Protein AF-A0A964VDV0-F1 (afdb_monomer_lite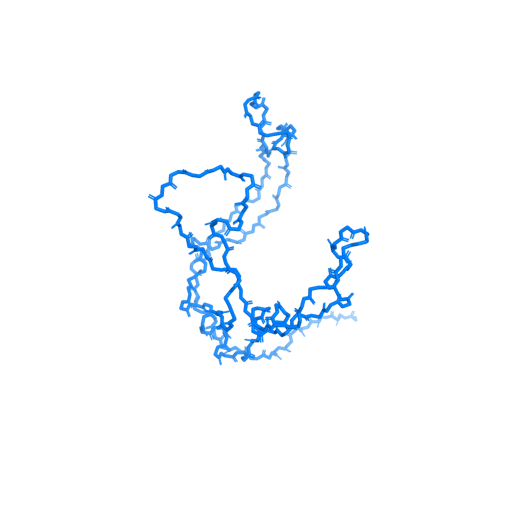)

Structure (mmCIF, N/CA/C/O backbone):
data_AF-A0A964VDV0-F1
#
_entry.id   AF-A0A964VDV0-F1
#
loop_
_atom_site.group_PDB
_atom_site.id
_atom_site.type_symbol
_atom_site.label_atom_id
_atom_site.label_alt_id
_atom_site.label_comp_id
_atom_site.label_asym_id
_atom_site.label_entity_id
_atom_site.label_seq_id
_atom_site.pdbx_PDB_ins_code
_atom_site.Cartn_x
_atom_site.Cartn_y
_atom_site.Cartn_z
_atom_site.occupancy
_atom_site.B_iso_or_equiv
_atom_site.auth_seq_id
_atom_site.auth_comp_id
_atom_site.auth_asym_id
_atom_site.auth_atom_id
_atom_site.pdbx_PDB_model_num
ATOM 1 N N . MET A 1 1 ? -7.053 -38.292 -23.150 1.00 35.62 1 MET A N 1
ATOM 2 C CA . MET A 1 1 ? -7.738 -37.842 -21.918 1.00 35.62 1 MET A CA 1
ATOM 3 C C . MET A 1 1 ? -7.145 -36.487 -21.611 1.00 35.62 1 MET A C 1
ATOM 5 O O . MET A 1 1 ? -6.188 -36.394 -20.859 1.00 35.62 1 MET A O 1
ATOM 9 N N . ASP A 1 2 ? -7.648 -35.475 -22.308 1.00 29.89 2 ASP A N 1
ATOM 10 C CA . ASP A 1 2 ? -7.203 -34.094 -22.180 1.00 29.89 2 ASP A CA 1
ATOM 11 C C . ASP A 1 2 ? -8.243 -33.361 -21.347 1.00 29.89 2 ASP A C 1
ATOM 13 O O . ASP A 1 2 ? -9.408 -33.278 -21.728 1.00 29.89 2 ASP A O 1
ATOM 17 N N . ILE A 1 3 ? -7.827 -32.893 -20.176 1.00 35.38 3 ILE A N 1
ATOM 18 C CA . ILE A 1 3 ? -8.619 -32.016 -19.316 1.00 35.38 3 ILE A CA 1
ATOM 19 C C . ILE A 1 3 ? -8.039 -30.616 -19.472 1.00 35.38 3 ILE A C 1
ATOM 21 O O . ILE A 1 3 ? -7.266 -30.136 -18.647 1.00 35.38 3 ILE A O 1
ATOM 25 N N . THR A 1 4 ? -8.400 -29.959 -20.570 1.00 36.62 4 THR A N 1
ATOM 26 C CA . THR A 1 4 ? -8.379 -28.501 -20.653 1.00 36.62 4 THR A CA 1
ATOM 27 C C . THR A 1 4 ? -9.437 -27.972 -19.684 1.00 36.62 4 THR A C 1
ATOM 29 O O . THR A 1 4 ? -10.629 -27.962 -19.981 1.00 36.62 4 THR A O 1
ATOM 32 N N . HIS A 1 5 ? -9.005 -27.560 -18.491 1.00 37.88 5 HIS A N 1
ATOM 33 C CA . HIS A 1 5 ? -9.823 -26.734 -17.606 1.00 37.88 5 HIS A CA 1
ATOM 34 C C . HIS A 1 5 ? -9.971 -25.351 -18.246 1.00 37.88 5 HIS A C 1
ATOM 36 O O . HIS A 1 5 ? -9.094 -24.497 -18.138 1.00 37.88 5 HIS A O 1
ATOM 42 N N . ALA A 1 6 ? -11.082 -25.156 -18.950 1.00 36.97 6 ALA A N 1
ATOM 43 C CA . ALA A 1 6 ? -11.588 -23.839 -19.283 1.00 36.97 6 ALA A CA 1
ATOM 44 C C . ALA A 1 6 ? -12.144 -23.200 -18.001 1.00 36.97 6 ALA A C 1
ATOM 46 O O . ALA A 1 6 ? -13.090 -23.717 -17.409 1.00 36.97 6 ALA A O 1
ATOM 47 N N . CYS A 1 7 ? -11.564 -22.084 -17.566 1.00 34.97 7 CYS A N 1
ATOM 48 C CA . CYS A 1 7 ? -12.213 -21.209 -16.597 1.00 34.97 7 CYS A CA 1
ATOM 49 C C . CYS A 1 7 ? -13.323 -20.449 -17.333 1.00 34.97 7 CYS A C 1
ATOM 51 O O . CYS A 1 7 ? -13.028 -19.600 -18.171 1.00 34.97 7 CYS A O 1
ATOM 53 N N . ALA A 1 8 ? -14.584 -20.773 -17.049 1.00 42.25 8 ALA A N 1
ATOM 54 C CA . ALA A 1 8 ? -15.725 -19.980 -17.486 1.00 42.25 8 ALA A CA 1
ATOM 55 C C . ALA A 1 8 ? -16.268 -19.146 -16.312 1.00 42.25 8 ALA A C 1
ATOM 57 O O . ALA A 1 8 ? -16.710 -19.699 -15.310 1.00 42.25 8 ALA A O 1
ATOM 58 N N . ASP A 1 9 ? -16.175 -17.830 -16.512 1.00 56.19 9 ASP A N 1
ATOM 59 C CA . ASP A 1 9 ? -17.179 -16.781 -16.285 1.00 56.19 9 ASP A CA 1
ATOM 60 C C . ASP A 1 9 ? -17.766 -16.533 -14.879 1.00 56.19 9 ASP A C 1
ATOM 62 O O . ASP A 1 9 ? -18.485 -17.364 -14.327 1.00 56.19 9 ASP A O 1
ATOM 66 N N . ASN A 1 10 ? -17.553 -15.314 -14.355 1.00 43.62 10 ASN A N 1
ATOM 67 C CA . ASN A 1 10 ? -18.647 -14.542 -13.756 1.00 43.62 10 ASN A CA 1
ATOM 68 C C . ASN A 1 10 ? -18.296 -13.051 -13.546 1.00 43.62 10 ASN A C 1
ATOM 70 O O . ASN A 1 10 ? -17.425 -12.709 -12.748 1.00 43.62 10 ASN A O 1
ATOM 74 N N . SER A 1 11 ? -19.092 -12.188 -14.187 1.00 43.47 11 SER A N 1
ATOM 75 C CA . SER A 1 11 ? -19.238 -10.735 -13.985 1.00 43.47 11 SER A CA 1
ATOM 76 C C . SER A 1 11 ? -18.125 -9.825 -14.530 1.00 43.47 11 SER A C 1
ATOM 78 O O . SER A 1 11 ? -17.292 -9.288 -13.803 1.00 43.47 11 SER A O 1
ATOM 80 N N . THR A 1 12 ? -18.162 -9.567 -15.839 1.00 49.00 12 THR A N 1
ATOM 81 C CA . THR A 1 12 ? -17.423 -8.474 -16.486 1.00 49.00 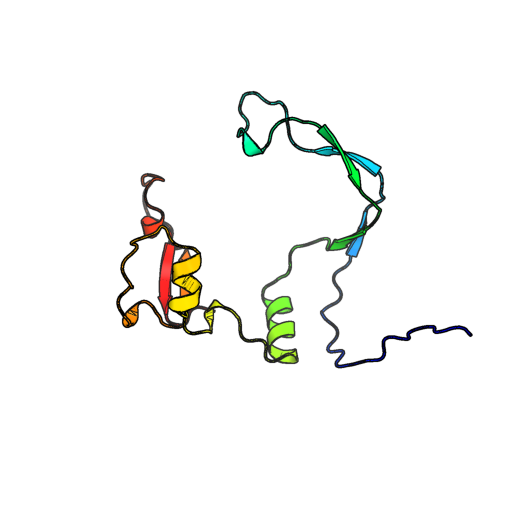12 THR A CA 1
ATOM 82 C C . THR A 1 12 ? -18.181 -7.150 -16.360 1.00 49.00 12 THR A C 1
ATOM 84 O O . THR A 1 12 ? -18.838 -6.709 -17.304 1.00 49.00 12 THR A O 1
ATOM 87 N N . ALA A 1 13 ? -18.048 -6.464 -15.228 1.00 45.31 13 ALA A N 1
ATOM 88 C CA . ALA A 1 13 ? -17.872 -5.021 -15.346 1.00 45.31 13 ALA A CA 1
ATOM 89 C C . ALA A 1 13 ? -16.427 -4.828 -15.832 1.00 45.31 13 ALA A C 1
ATOM 91 O O . ALA A 1 13 ? -15.509 -5.258 -15.129 1.00 45.31 13 ALA A O 1
ATOM 92 N N . PRO A 1 14 ? -16.183 -4.303 -17.046 1.00 47.25 14 PRO A N 1
ATOM 93 C CA . PRO A 1 14 ? -14.821 -4.068 -17.486 1.00 47.25 14 PRO A CA 1
ATOM 94 C C . PRO A 1 14 ? -14.222 -3.031 -16.540 1.00 47.25 14 PRO A C 1
ATOM 96 O O . PRO A 1 14 ? -14.677 -1.887 -16.503 1.00 47.25 14 PRO A O 1
ATOM 99 N N . LEU A 1 15 ? -13.221 -3.436 -15.753 1.00 53.41 15 LEU A N 1
ATOM 100 C CA . LEU A 1 15 ? -12.362 -2.464 -15.092 1.00 53.41 15 LEU A CA 1
ATOM 101 C C . LEU A 1 15 ? -11.840 -1.531 -16.194 1.00 53.41 15 LEU A C 1
ATOM 103 O O . LEU A 1 15 ? -11.471 -2.031 -17.264 1.00 53.41 15 LEU A O 1
ATOM 107 N N . PRO A 1 16 ? -11.872 -0.203 -15.993 1.00 55.53 16 PRO A N 1
ATOM 108 C CA . PRO A 1 16 ? -11.377 0.742 -16.983 1.00 55.53 16 PRO A CA 1
ATOM 109 C C . PRO A 1 16 ? -9.979 0.299 -17.398 1.00 55.53 16 PRO A C 1
ATOM 111 O O . PRO A 1 16 ? -9.089 0.212 -16.556 1.00 55.53 16 PRO A O 1
ATOM 114 N N . SER A 1 17 ? -9.827 -0.067 -18.674 1.00 59.38 17 SER A N 1
ATOM 115 C CA . SER A 1 17 ? -8.602 -0.660 -19.192 1.00 59.38 17 SER A CA 1
ATOM 116 C C . SER A 1 17 ? -7.467 0.338 -19.019 1.00 59.38 17 SER A C 1
ATOM 118 O O . SER A 1 17 ? -7.349 1.298 -19.784 1.00 59.38 17 SER A O 1
ATOM 120 N N . THR A 1 18 ? -6.648 0.134 -17.999 1.00 66.00 18 THR A N 1
ATOM 121 C CA . THR A 1 18 ? -5.365 0.801 -17.872 1.00 66.00 18 THR A CA 1
ATOM 122 C C . THR A 1 18 ? -4.469 0.292 -18.992 1.00 66.00 18 THR A C 1
ATOM 124 O O . THR A 1 18 ? -4.493 -0.884 -19.368 1.00 66.00 18 THR A O 1
ATOM 127 N N . ALA A 1 19 ? -3.699 1.195 -19.596 1.00 83.50 19 ALA A N 1
ATOM 128 C CA . ALA A 1 1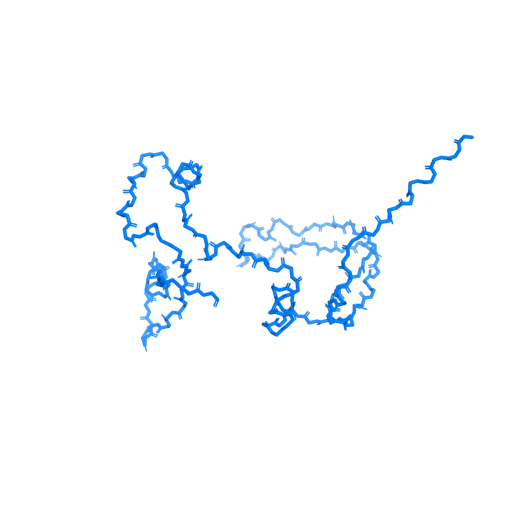9 ? -2.663 0.783 -20.524 1.00 83.50 19 ALA A CA 1
ATOM 129 C C . ALA A 1 19 ? -1.584 0.058 -19.711 1.00 83.50 19 ALA A C 1
ATOM 131 O O . ALA A 1 19 ? -0.760 0.700 -19.066 1.00 83.50 19 ALA A O 1
ATOM 132 N N . MET A 1 20 ? -1.620 -1.273 -19.703 1.00 94.12 20 MET A N 1
ATOM 133 C CA . MET A 1 20 ? -0.534 -2.077 -19.157 1.00 94.12 20 MET A CA 1
ATOM 134 C C . MET A 1 20 ? 0.616 -2.138 -20.159 1.00 94.12 20 MET A C 1
ATOM 136 O O . MET A 1 20 ? 0.411 -2.353 -21.357 1.00 94.12 20 MET A O 1
ATOM 140 N N . VAL A 1 21 ? 1.840 -2.011 -19.664 1.00 96.19 21 VAL A N 1
ATOM 141 C CA . VAL A 1 21 ? 3.065 -2.182 -20.443 1.00 96.19 21 VAL A CA 1
ATOM 142 C C . VAL A 1 21 ? 3.717 -3.518 -20.127 1.00 96.19 21 VAL A C 1
ATOM 144 O O . VAL A 1 21 ? 3.701 -3.991 -18.993 1.00 96.19 21 VAL A O 1
ATOM 147 N N . HIS A 1 22 ? 4.301 -4.134 -21.152 1.00 96.94 22 HIS A N 1
ATOM 148 C CA . HIS A 1 22 ? 5.073 -5.358 -21.003 1.00 96.94 22 HIS A CA 1
ATOM 149 C C . HIS A 1 22 ? 6.477 -5.039 -20.487 1.00 96.94 22 HIS A C 1
ATOM 151 O O . HIS A 1 22 ? 7.262 -4.375 -21.169 1.00 96.94 22 HIS A O 1
ATOM 157 N N . ILE A 1 23 ? 6.807 -5.564 -19.312 1.00 97.19 23 ILE A N 1
ATOM 158 C CA . ILE A 1 23 ? 8.141 -5.510 -18.727 1.00 97.19 23 ILE A CA 1
ATOM 159 C C . ILE A 1 23 ? 8.867 -6.811 -19.089 1.00 97.19 23 ILE A C 1
ATOM 161 O O . ILE A 1 23 ? 8.440 -7.892 -18.668 1.00 97.19 23 ILE A O 1
ATOM 165 N N . PRO A 1 24 ? 9.947 -6.754 -19.891 1.00 97.75 24 PRO A N 1
ATOM 166 C CA . PRO A 1 24 ? 10.679 -7.952 -20.261 1.00 97.75 24 PRO A CA 1
ATOM 167 C C . PRO A 1 24 ? 11.334 -8.585 -19.032 1.00 97.75 24 PRO A C 1
ATOM 169 O O . PRO A 1 24 ? 11.860 -7.897 -18.158 1.00 97.75 24 PRO A O 1
ATOM 172 N N . GLY A 1 25 ? 11.334 -9.916 -18.998 1.00 98.31 25 GLY A N 1
ATOM 173 C CA . GLY A 1 25 ? 12.068 -10.665 -17.988 1.00 98.31 25 GLY A CA 1
ATOM 174 C C . GLY A 1 25 ? 13.573 -10.469 -18.149 1.00 98.31 25 GLY A C 1
ATOM 175 O O . GLY A 1 25 ? 14.079 -10.269 -19.256 1.00 98.31 25 GLY A O 1
ATOM 176 N N . GLY A 1 26 ? 14.298 -10.556 -17.044 1.00 98.12 26 GLY A N 1
ATOM 177 C CA . GLY A 1 26 ? 15.729 -10.300 -17.036 1.00 98.12 26 GLY A CA 1
ATOM 178 C C . GLY A 1 26 ? 16.346 -10.463 -15.660 1.00 98.12 26 GLY A C 1
ATOM 179 O O . GLY A 1 26 ? 15.689 -10.868 -14.700 1.00 98.12 26 GLY A O 1
ATOM 180 N N . GLU A 1 27 ? 17.633 -10.149 -15.588 1.00 98.31 27 GLU A N 1
ATOM 181 C CA . GLU A 1 27 ? 18.380 -10.116 -14.340 1.00 98.31 27 GLU A CA 1
ATOM 182 C C . GLU A 1 27 ? 18.808 -8.687 -14.026 1.00 98.31 27 GLU A C 1
ATOM 184 O O . GLU A 1 27 ? 19.387 -7.999 -14.867 1.00 98.31 27 GLU A O 1
ATOM 189 N N . PHE A 1 28 ? 18.577 -8.248 -12.796 1.00 97.00 28 PHE A N 1
ATOM 190 C CA . PHE A 1 28 ? 18.960 -6.919 -12.330 1.00 97.00 28 PHE A CA 1
ATOM 191 C C . PHE A 1 28 ? 19.473 -6.985 -10.891 1.00 97.00 28 PHE A C 1
ATOM 193 O O . PHE A 1 28 ? 19.422 -8.036 -10.252 1.00 97.00 28 PHE A O 1
ATOM 200 N N . VAL A 1 29 ? 20.039 -5.884 -10.405 1.00 98.19 29 VAL A N 1
ATOM 201 C CA . VAL A 1 29 ? 20.483 -5.771 -9.013 1.00 98.19 29 VAL A CA 1
ATOM 202 C C . VAL A 1 29 ? 19.343 -5.168 -8.198 1.00 98.19 29 VAL A C 1
ATOM 204 O O . VAL A 1 29 ? 18.925 -4.050 -8.485 1.00 98.19 29 VAL A O 1
ATOM 207 N N . MET A 1 30 ? 18.831 -5.918 -7.223 1.00 97.62 30 MET A N 1
ATOM 208 C CA . MET A 1 30 ? 17.812 -5.467 -6.274 1.00 97.62 30 MET A CA 1
ATOM 209 C C . MET A 1 30 ? 18.477 -5.034 -4.967 1.00 97.62 30 MET A C 1
ATOM 211 O O . MET A 1 30 ? 19.431 -5.675 -4.522 1.00 97.62 30 MET A O 1
ATOM 215 N N . GLY A 1 31 ? 17.946 -3.977 -4.352 1.00 97.25 31 GLY A N 1
ATOM 216 C CA . GLY A 1 31 ? 18.530 -3.361 -3.162 1.00 97.25 31 GLY A CA 1
ATOM 217 C C . GLY A 1 31 ? 19.712 -2.450 -3.497 1.00 97.25 31 GLY A C 1
ATOM 218 O O . GLY A 1 31 ? 19.937 -2.092 -4.655 1.00 97.25 31 GLY A O 1
ATOM 219 N N . THR A 1 32 ? 20.465 -2.067 -2.474 1.00 97.38 32 THR A N 1
ATOM 220 C CA . THR A 1 32 ? 21.634 -1.186 -2.579 1.00 97.38 32 THR A CA 1
ATOM 221 C C . THR A 1 32 ? 22.729 -1.627 -1.605 1.00 97.38 32 THR A C 1
ATOM 223 O O . THR A 1 32 ? 22.457 -2.348 -0.653 1.00 97.38 32 THR A O 1
ATOM 226 N N . ASP A 1 33 ? 23.974 -1.221 -1.854 1.00 97.44 33 ASP A N 1
ATOM 227 C CA . ASP A 1 33 ? 25.096 -1.361 -0.909 1.00 97.44 33 ASP A CA 1
ATOM 228 C C . ASP A 1 33 ? 25.530 0.009 -0.356 1.00 97.44 33 ASP A C 1
ATOM 230 O O . ASP A 1 33 ? 26.584 0.127 0.273 1.00 97.44 33 ASP A O 1
ATOM 234 N N . ASP A 1 34 ? 24.738 1.061 -0.599 1.00 96.56 34 ASP A N 1
ATOM 235 C CA . ASP A 1 34 ? 25.031 2.401 -0.098 1.00 96.56 34 ASP A CA 1
ATOM 236 C C . ASP A 1 34 ? 25.134 2.381 1.442 1.00 96.56 34 ASP A C 1
ATOM 238 O O . ASP A 1 34 ? 24.216 1.925 2.134 1.00 96.56 34 ASP A O 1
ATOM 242 N N . PRO A 1 35 ? 26.237 2.873 2.030 1.00 94.44 35 PRO A N 1
ATOM 243 C CA . PRO A 1 35 ? 26.367 2.955 3.478 1.00 94.44 35 PRO A CA 1
ATOM 244 C C . PRO A 1 35 ? 25.263 3.782 4.158 1.00 94.44 35 PRO A C 1
ATOM 246 O O . PRO A 1 35 ? 24.974 3.522 5.327 1.00 94.44 35 PRO A O 1
ATOM 249 N N . GLN A 1 36 ? 24.659 4.750 3.454 1.00 96.06 36 GLN A N 1
ATOM 250 C CA . GLN A 1 36 ? 23.591 5.621 3.955 1.00 96.06 36 GLN A CA 1
ATOM 251 C C . GLN A 1 36 ? 22.184 5.015 3.854 1.00 96.06 36 GLN A C 1
ATOM 253 O O . GLN A 1 36 ? 21.253 5.590 4.419 1.00 96.06 36 GLN A O 1
ATOM 258 N N . SER A 1 37 ? 21.998 3.884 3.166 1.00 95.62 37 SER A N 1
ATOM 259 C CA . SER A 1 37 ? 20.685 3.238 3.087 1.00 95.62 37 SER A CA 1
ATOM 260 C C . SER A 1 37 ? 20.297 2.559 4.401 1.00 95.62 37 SER A C 1
ATOM 262 O O . SER A 1 37 ? 21.147 2.195 5.224 1.00 95.62 37 SER A O 1
ATOM 264 N N . TYR A 1 38 ? 19.000 2.296 4.565 1.00 94.69 38 TYR A N 1
ATOM 265 C CA . TYR A 1 38 ? 18.526 1.431 5.641 1.00 94.69 38 TYR A CA 1
ATOM 266 C C . TYR A 1 38 ? 19.091 0.015 5.497 1.00 94.69 38 TYR A C 1
ATOM 268 O O . TYR A 1 38 ? 19.336 -0.471 4.393 1.00 94.69 38 TYR A O 1
ATOM 276 N N . GLU A 1 39 ? 19.280 -0.677 6.623 1.00 96.00 39 GLU A N 1
ATOM 277 C CA . GLU A 1 39 ? 19.808 -2.046 6.628 1.00 96.00 39 GLU A CA 1
ATOM 278 C C . GLU A 1 39 ? 18.914 -3.013 5.842 1.00 96.00 39 GLU A C 1
ATOM 280 O O . GLU A 1 39 ? 19.424 -3.872 5.133 1.00 96.00 39 GLU A O 1
ATOM 285 N N . THR A 1 40 ? 17.595 -2.807 5.889 1.00 95.88 40 THR A N 1
ATOM 286 C CA . THR A 1 40 ? 16.589 -3.605 5.171 1.00 95.88 40 THR A CA 1
ATOM 287 C C . THR A 1 40 ? 16.613 -3.427 3.654 1.00 95.88 40 THR A C 1
ATOM 289 O O . THR A 1 40 ? 15.994 -4.215 2.947 1.00 95.88 40 THR A O 1
ATOM 292 N N . GLU A 1 41 ? 17.297 -2.402 3.144 1.00 97.31 41 GLU A N 1
ATOM 293 C CA . GLU A 1 41 ? 17.471 -2.177 1.703 1.00 97.31 41 GLU A CA 1
ATOM 294 C C . GLU A 1 41 ? 18.752 -2.827 1.156 1.00 97.31 41 GLU A C 1
ATOM 296 O O . GLU A 1 41 ? 18.992 -2.807 -0.054 1.00 97.31 41 GLU A O 1
ATOM 301 N N . ARG A 1 42 ? 19.570 -3.419 2.037 1.00 96.75 42 ARG A N 1
ATOM 302 C CA . ARG A 1 42 ? 20.853 -4.060 1.726 1.00 96.75 42 ARG A CA 1
ATOM 303 C C . ARG A 1 42 ? 20.783 -5.581 1.917 1.00 96.75 42 ARG A C 1
ATOM 305 O O . ARG A 1 42 ? 19.945 -6.066 2.677 1.00 96.75 42 ARG A O 1
ATOM 312 N N . PRO A 1 43 ? 21.707 -6.349 1.317 1.00 96.94 43 PRO A N 1
ATOM 313 C CA . PRO A 1 43 ? 22.703 -5.934 0.328 1.00 96.94 43 PRO A CA 1
ATOM 314 C C . PRO A 1 43 ? 22.128 -5.873 -1.088 1.00 96.94 43 PRO A C 1
ATOM 316 O O . PRO A 1 43 ? 21.105 -6.497 -1.398 1.00 96.94 43 PRO A O 1
ATOM 319 N N . ALA A 1 44 ? 22.851 -5.200 -1.975 1.00 98.06 44 ALA A N 1
ATOM 320 C CA . ALA A 1 44 ? 22.613 -5.285 -3.403 1.00 98.06 44 ALA A CA 1
ATOM 321 C C . ALA A 1 44 ? 22.899 -6.717 -3.887 1.00 98.06 44 ALA A C 1
ATOM 323 O O . ALA A 1 44 ? 23.991 -7.258 -3.704 1.00 98.06 44 ALA A O 1
ATOM 324 N N . HIS A 1 45 ? 21.926 -7.361 -4.529 1.00 97.69 45 HIS A N 1
ATOM 325 C CA . HIS A 1 45 ? 22.093 -8.732 -5.017 1.00 97.69 45 HIS A CA 1
ATOM 326 C C . HIS A 1 45 ? 21.371 -8.971 -6.343 1.00 97.69 45 HIS A C 1
ATOM 328 O O . HIS A 1 45 ? 20.430 -8.271 -6.715 1.00 97.69 45 HIS A O 1
ATOM 334 N N . ARG A 1 46 ? 21.852 -9.960 -7.106 1.00 98.25 46 ARG A N 1
ATOM 335 C CA . ARG A 1 46 ? 21.311 -10.293 -8.429 1.00 98.25 46 ARG A CA 1
ATOM 336 C C . ARG A 1 46 ? 19.992 -11.049 -8.279 1.00 98.25 46 ARG A C 1
ATOM 338 O O . ARG A 1 46 ? 19.961 -12.109 -7.659 1.00 98.25 46 ARG A O 1
ATOM 345 N N . VAL A 1 47 ? 18.935 -10.539 -8.903 1.00 98.25 47 VAL A N 1
ATOM 346 C CA . VAL A 1 47 ? 17.612 -11.172 -8.949 1.00 98.25 47 VAL A CA 1
ATOM 347 C C . VAL A 1 47 ? 17.211 -11.394 -10.400 1.00 98.25 47 VAL A C 1
ATOM 349 O O . VAL A 1 47 ? 17.385 -10.511 -11.242 1.00 98.25 47 VAL A O 1
ATOM 352 N N . LYS A 1 48 ? 16.657 -12.576 -10.686 1.00 98.44 48 LYS A N 1
ATOM 353 C CA . LYS A 1 48 ? 16.037 -12.913 -11.969 1.00 98.44 48 LYS A CA 1
ATOM 354 C C . LYS A 1 48 ? 14.522 -12.858 -11.833 1.00 98.44 48 LYS A C 1
ATOM 356 O O . LYS A 1 48 ? 13.966 -13.533 -10.971 1.00 98.44 48 LYS A O 1
ATOM 361 N N . VAL A 1 49 ? 13.862 -12.104 -12.705 1.00 98.06 49 VAL A N 1
ATOM 362 C CA . VAL A 1 49 ? 12.397 -11.979 -12.730 1.00 98.06 49 VAL A CA 1
ATOM 363 C C . VAL A 1 49 ? 11.888 -12.367 -14.115 1.00 98.06 49 VAL A C 1
ATOM 365 O O . VAL A 1 49 ? 12.522 -12.072 -15.131 1.00 98.06 49 VAL A O 1
ATOM 368 N N . ALA A 1 50 ? 10.767 -13.088 -14.159 1.00 98.50 50 ALA A N 1
ATOM 369 C CA . ALA A 1 50 ? 10.081 -13.412 -15.407 1.00 98.50 50 ALA A CA 1
ATOM 370 C C . ALA A 1 50 ? 9.482 -12.149 -16.047 1.00 98.50 50 ALA A C 1
ATOM 372 O O . ALA A 1 50 ? 9.362 -11.118 -15.397 1.00 98.50 50 ALA A O 1
ATOM 373 N N . ALA A 1 51 ? 9.101 -12.223 -17.322 1.00 98.12 51 ALA A N 1
ATOM 374 C CA . ALA A 1 51 ? 8.364 -11.130 -17.949 1.00 98.12 51 ALA A CA 1
ATOM 375 C C . ALA A 1 51 ? 6.968 -10.992 -17.321 1.00 98.12 51 ALA A C 1
ATOM 377 O O . ALA A 1 51 ? 6.354 -11.999 -16.960 1.00 98.12 51 ALA A O 1
ATOM 378 N N . PHE A 1 52 ? 6.465 -9.764 -17.210 1.00 97.12 52 PHE A N 1
ATOM 379 C CA . PHE A 1 52 ? 5.137 -9.480 -16.663 1.00 97.12 52 PHE A CA 1
ATOM 380 C C . PHE A 1 52 ? 4.561 -8.180 -17.240 1.00 97.12 52 PHE A C 1
ATOM 382 O O . PHE A 1 52 ? 5.252 -7.428 -17.923 1.00 97.12 52 PHE A O 1
ATOM 389 N N . MET A 1 53 ? 3.277 -7.931 -16.983 1.00 96.81 53 MET A N 1
ATOM 390 C CA . MET A 1 53 ? 2.587 -6.696 -17.363 1.00 96.81 53 MET A CA 1
ATOM 391 C C . MET A 1 53 ? 2.436 -5.795 -16.135 1.00 96.81 53 MET A C 1
ATOM 393 O O . MET A 1 53 ? 2.149 -6.298 -15.050 1.00 96.81 53 MET A O 1
ATOM 397 N N . MET A 1 54 ? 2.603 -4.485 -16.297 1.00 95.31 54 MET A N 1
ATOM 398 C CA . MET A 1 54 ? 2.425 -3.502 -15.224 1.00 95.31 54 MET A CA 1
ATOM 399 C C . MET A 1 54 ? 1.622 -2.307 -15.731 1.00 95.31 54 MET A C 1
ATOM 401 O O . MET A 1 54 ? 1.827 -1.872 -16.864 1.00 95.31 54 MET A O 1
ATOM 405 N N . ASP A 1 55 ? 0.726 -1.773 -14.906 1.00 93.56 55 ASP A N 1
ATOM 406 C CA . ASP A 1 55 ? 0.031 -0.523 -15.210 1.00 93.56 55 ASP A CA 1
ATOM 407 C C . ASP A 1 55 ? 1.013 0.649 -15.309 1.00 93.56 55 ASP A C 1
ATOM 409 O O . ASP A 1 55 ? 1.984 0.736 -14.559 1.00 93.56 55 ASP A O 1
ATOM 413 N N . VAL A 1 56 ? 0.759 1.568 -16.244 1.00 93.88 56 VAL A N 1
ATOM 414 C CA . VAL A 1 56 ? 1.591 2.772 -16.427 1.00 93.88 56 VAL A CA 1
ATOM 415 C C . VAL A 1 56 ? 1.412 3.786 -15.290 1.00 93.88 56 VAL A C 1
ATOM 417 O O . VAL A 1 56 ? 2.309 4.589 -15.047 1.00 93.88 56 VAL A O 1
ATOM 420 N N . THR A 1 57 ? 0.272 3.765 -14.601 1.00 92.56 57 THR A N 1
ATOM 421 C CA . THR A 1 57 ? -0.063 4.684 -13.502 1.00 92.56 57 THR A CA 1
ATOM 422 C C . THR A 1 57 ? -0.631 3.912 -12.322 1.00 92.56 57 THR A C 1
ATOM 424 O O . THR A 1 57 ? -1.144 2.806 -12.504 1.00 92.56 57 THR A O 1
ATOM 427 N N . GLU A 1 58 ? -0.614 4.500 -11.124 1.00 91.50 58 GLU A N 1
ATOM 428 C CA . GLU A 1 58 ? -1.377 3.939 -10.010 1.00 91.50 58 GLU A CA 1
ATOM 429 C C . GLU A 1 58 ? -2.890 3.931 -10.296 1.00 91.50 58 GLU A C 1
ATOM 431 O O . GLU A 1 58 ? -3.395 4.649 -11.168 1.00 91.50 58 GLU A O 1
ATOM 436 N N . LEU A 1 59 ? -3.622 3.117 -9.528 1.00 91.25 59 LEU A N 1
ATOM 437 C CA . LEU A 1 59 ? -5.081 3.120 -9.532 1.00 91.25 59 LEU A CA 1
ATOM 438 C C . LEU A 1 59 ? -5.611 4.435 -8.955 1.00 91.25 59 LEU A C 1
ATOM 440 O O . LEU A 1 59 ?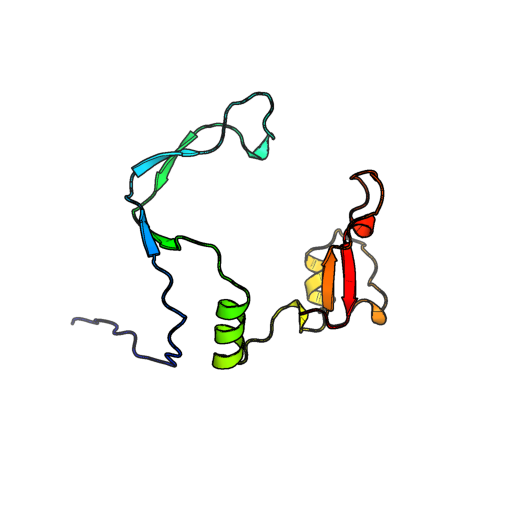 -5.255 4.842 -7.850 1.00 91.25 59 LEU A O 1
ATOM 444 N N . THR A 1 60 ? -6.513 5.071 -9.690 1.00 91.00 60 THR A N 1
ATOM 445 C CA . THR A 1 60 ? -7.199 6.287 -9.245 1.00 91.00 60 THR A CA 1
ATOM 446 C C . THR A 1 60 ? -8.421 5.961 -8.384 1.00 91.00 60 THR A C 1
ATOM 448 O O . THR A 1 60 ? -9.031 4.894 -8.506 1.00 91.00 60 THR A O 1
ATOM 451 N N . ASN A 1 61 ? -8.850 6.929 -7.568 1.00 92.00 61 ASN A N 1
ATOM 452 C CA . ASN A 1 61 ? -10.070 6.807 -6.762 1.00 92.00 61 ASN A CA 1
ATOM 453 C C . ASN A 1 61 ? -11.318 6.542 -7.619 1.00 92.00 61 ASN A C 1
ATOM 455 O O . ASN A 1 61 ? -12.207 5.812 -7.192 1.00 92.00 61 ASN A O 1
ATOM 459 N N . GLU A 1 62 ? -11.387 7.097 -8.833 1.00 92.38 62 GLU A N 1
ATOM 460 C CA . GLU A 1 62 ? -12.503 6.864 -9.756 1.00 92.38 62 GLU A 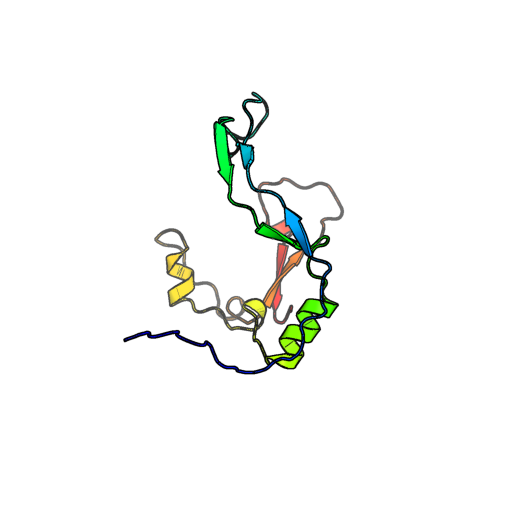CA 1
ATOM 461 C C . GLU A 1 62 ? -12.552 5.404 -10.228 1.00 92.38 62 GLU A C 1
ATOM 463 O O . GLU A 1 62 ? -13.615 4.782 -10.228 1.00 92.38 62 GLU A O 1
ATOM 468 N N . GLN A 1 63 ? -11.398 4.822 -10.561 1.00 91.31 63 GLN A N 1
ATOM 469 C CA . GLN A 1 63 ? -11.311 3.422 -10.984 1.00 91.31 63 GLN A CA 1
ATOM 470 C C . GLN A 1 63 ? -11.642 2.467 -9.834 1.00 91.31 63 GLN A C 1
ATOM 472 O O . GLN A 1 63 ? -12.380 1.499 -10.028 1.00 91.31 63 GLN A O 1
ATOM 477 N N . PHE A 1 64 ? -11.150 2.756 -8.625 1.00 91.56 64 PHE A N 1
ATOM 478 C CA . PHE A 1 64 ? -11.505 1.973 -7.444 1.00 91.56 64 PHE A CA 1
ATOM 479 C C . PHE A 1 64 ? -12.997 2.095 -7.111 1.00 91.56 64 PHE A C 1
ATOM 481 O O . PHE A 1 64 ? -13.650 1.090 -6.831 1.00 91.56 64 PHE A O 1
ATOM 488 N N . LYS A 1 65 ? -13.578 3.295 -7.232 1.00 91.44 65 LYS A N 1
ATOM 489 C CA . LYS A 1 65 ? -15.021 3.502 -7.066 1.00 91.44 65 LYS A CA 1
ATOM 490 C C . LYS A 1 65 ? -15.834 2.671 -8.059 1.00 91.44 65 LYS A C 1
ATOM 492 O O . LYS A 1 65 ? -16.799 2.033 -7.649 1.00 91.44 65 LYS A O 1
ATOM 497 N N . ALA A 1 66 ? -15.436 2.626 -9.329 1.00 92.62 66 ALA A N 1
ATOM 498 C CA . ALA A 1 66 ? -16.113 1.800 -10.328 1.00 92.62 66 ALA A CA 1
ATOM 499 C C . ALA A 1 66 ? -16.098 0.305 -9.951 1.00 92.62 66 ALA A C 1
ATOM 501 O O . ALA A 1 66 ? -17.107 -0.382 -10.108 1.00 92.62 66 ALA A O 1
ATOM 502 N N . PHE A 1 67 ? -14.986 -0.191 -9.400 1.00 93.00 67 PHE A N 1
ATOM 503 C CA . PHE A 1 67 ? -14.901 -1.552 -8.864 1.00 93.00 67 PHE A CA 1
ATOM 504 C C . PHE A 1 67 ? -15.862 -1.777 -7.686 1.00 93.00 67 PHE A C 1
ATOM 506 O O . PHE A 1 67 ? -16.587 -2.775 -7.672 1.00 93.00 67 PHE A O 1
ATOM 513 N N . VAL A 1 68 ? -15.895 -0.859 -6.716 1.00 94.44 68 VAL A N 1
ATOM 514 C CA . VAL A 1 68 ? -16.795 -0.943 -5.554 1.00 94.44 68 VAL A CA 1
ATOM 515 C C . VAL A 1 68 ? -18.256 -0.938 -6.000 1.00 94.44 68 VAL A C 1
ATOM 517 O O . VAL A 1 68 ? -19.020 -1.802 -5.576 1.00 94.44 68 VAL A O 1
ATOM 520 N N . ASP A 1 69 ? -18.633 -0.030 -6.901 1.00 93.62 69 ASP A N 1
ATOM 521 C CA . ASP A 1 69 ? -20.002 0.087 -7.410 1.00 93.62 69 ASP A CA 1
ATOM 522 C C . ASP A 1 69 ? -20.434 -1.186 -8.164 1.00 93.62 69 ASP A C 1
ATOM 524 O O . ASP A 1 69 ? -21.583 -1.613 -8.050 1.00 93.62 69 ASP A O 1
ATOM 528 N N . ALA A 1 70 ? -19.513 -1.823 -8.896 1.00 95.25 70 ALA A N 1
ATOM 529 C CA . ALA A 1 70 ? -19.786 -3.037 -9.665 1.00 95.25 70 ALA A CA 1
ATOM 530 C C . ALA A 1 70 ? -19.855 -4.319 -8.818 1.00 95.25 70 ALA A C 1
ATOM 532 O O . ALA A 1 70 ? -20.565 -5.258 -9.176 1.00 95.25 70 ALA A O 1
ATOM 533 N N . THR A 1 71 ? -19.087 -4.394 -7.730 1.00 95.81 71 THR A N 1
ATOM 534 C CA . THR A 1 71 ? -18.933 -5.624 -6.929 1.00 95.81 71 THR A CA 1
ATOM 535 C C . THR A 1 71 ? -19.601 -5.553 -5.561 1.00 95.81 71 THR A C 1
ATOM 537 O O . THR A 1 71 ? -19.678 -6.566 -4.867 1.00 95.81 71 THR A O 1
ATOM 540 N N . HIS A 1 72 ? -20.075 -4.369 -5.166 1.00 94.44 72 HIS A N 1
ATOM 541 C CA . HIS A 1 72 ? -20.526 -4.061 -3.809 1.00 94.44 72 HIS A CA 1
ATOM 542 C C . HIS A 1 72 ? -19.473 -4.412 -2.747 1.00 94.44 72 HIS A C 1
ATOM 544 O O . HIS A 1 72 ? -19.795 -4.872 -1.649 1.00 94.44 72 HIS A O 1
ATOM 550 N N . PHE A 1 73 ? -18.195 -4.235 -3.092 1.00 95.19 73 PHE A N 1
ATOM 551 C CA . PHE A 1 73 ? -17.087 -4.556 -2.207 1.00 95.19 73 PHE A CA 1
ATOM 552 C C . PHE A 1 73 ? -17.083 -3.649 -0.974 1.00 95.19 73 PHE A C 1
ATOM 554 O O . PHE A 1 73 ? -17.071 -2.430 -1.095 1.00 95.19 73 PHE A O 1
ATOM 561 N N . VAL A 1 74 ? -17.040 -4.262 0.211 1.00 94.81 74 VAL A N 1
ATOM 562 C CA . VAL A 1 74 ? -16.932 -3.555 1.495 1.00 94.81 74 VAL A CA 1
ATOM 563 C C . VAL A 1 74 ? -15.477 -3.572 1.946 1.00 94.81 74 VAL A C 1
ATOM 565 O O . VAL A 1 74 ? -14.933 -4.648 2.239 1.00 94.81 74 VAL A O 1
ATOM 568 N N . THR A 1 75 ? -14.858 -2.397 2.020 1.00 93.19 75 THR A N 1
ATOM 569 C CA . THR A 1 75 ? -13.457 -2.223 2.423 1.00 93.19 75 THR A CA 1
ATOM 570 C C . THR A 1 75 ? -13.242 -2.543 3.902 1.00 93.19 75 THR A C 1
ATOM 572 O O . THR A 1 75 ? -14.183 -2.704 4.677 1.00 93.19 75 THR A O 1
ATOM 575 N N . GLN A 1 76 ? -11.980 -2.637 4.326 1.00 91.81 76 GLN A N 1
ATOM 576 C CA . GLN A 1 76 ? -11.660 -2.822 5.743 1.00 91.81 76 GLN A CA 1
ATOM 577 C C . GLN A 1 76 ? -12.067 -1.611 6.594 1.00 91.81 76 GLN A C 1
ATOM 579 O O . GLN A 1 76 ? -12.493 -1.805 7.728 1.00 91.81 76 GLN A O 1
ATOM 584 N N . ALA A 1 77 ? -11.988 -0.394 6.044 1.00 93.25 77 ALA A N 1
ATOM 585 C CA . ALA A 1 77 ? -12.390 0.827 6.740 1.00 93.25 77 ALA A CA 1
ATOM 586 C C . ALA A 1 77 ? -13.900 0.860 7.033 1.00 93.25 77 ALA A C 1
ATOM 588 O O . ALA A 1 77 ? -14.341 1.407 8.036 1.00 93.25 77 ALA A O 1
ATOM 589 N N . GLU A 1 78 ? -14.703 0.201 6.203 1.00 94.62 78 GLU A N 1
ATOM 590 C CA . GLU A 1 78 ? -16.160 0.135 6.356 1.00 94.62 78 GLU A CA 1
ATOM 591 C C . GLU A 1 78 ? -16.621 -1.001 7.284 1.00 94.62 78 GLU A C 1
ATOM 593 O O . GLU A 1 78 ? -17.814 -1.142 7.561 1.00 94.62 78 GLU A O 1
ATOM 598 N N . ARG A 1 79 ? -15.693 -1.818 7.795 1.00 94.56 79 ARG A N 1
ATOM 599 C CA . ARG A 1 79 ? -15.984 -2.928 8.710 1.00 94.56 79 ARG A CA 1
ATOM 600 C C . ARG A 1 79 ? -15.678 -2.535 10.146 1.00 94.56 79 ARG A C 1
ATOM 602 O O . ARG A 1 79 ? -14.697 -1.861 10.436 1.00 94.56 79 ARG A O 1
ATOM 609 N N . VAL A 1 80 ? -16.498 -3.027 11.069 1.00 94.00 80 VAL A N 1
ATOM 610 C CA . VAL A 1 80 ? -16.210 -2.919 12.502 1.00 94.00 80 VAL A CA 1
ATOM 611 C C . VAL A 1 80 ? -15.002 -3.811 12.830 1.00 94.00 80 VAL A C 1
ATOM 613 O O . VAL A 1 80 ? -15.055 -5.006 12.522 1.00 94.00 80 VAL A O 1
ATOM 616 N N . PRO A 1 81 ? -13.928 -3.280 13.448 1.00 92.31 81 PRO A N 1
ATOM 617 C CA . PRO A 1 81 ? -12.769 -4.082 13.821 1.00 92.31 81 PRO A CA 1
ATOM 618 C C . PRO A 1 81 ? -13.128 -5.213 14.793 1.00 92.31 81 PRO A C 1
ATOM 620 O O . PRO A 1 81 ? -13.745 -4.983 15.835 1.00 92.31 81 PRO A O 1
ATOM 623 N N . ASP A 1 82 ? -12.687 -6.432 14.484 1.00 92.56 82 ASP A N 1
ATOM 624 C CA . ASP A 1 82 ? -12.808 -7.577 15.386 1.00 92.56 82 ASP A CA 1
ATOM 625 C C . ASP A 1 82 ? -11.613 -7.618 16.350 1.00 92.56 82 ASP A C 1
ATOM 627 O O . ASP A 1 82 ? -10.465 -7.813 15.943 1.00 92.56 82 ASP A O 1
ATOM 631 N N . TRP A 1 83 ? -11.885 -7.459 17.648 1.00 92.88 83 TRP A N 1
ATOM 632 C CA . TRP A 1 83 ? -10.862 -7.506 18.695 1.00 92.88 83 TRP A CA 1
ATOM 633 C C . TRP A 1 83 ? -10.096 -8.832 18.724 1.00 92.88 83 TRP A C 1
ATOM 635 O O . TRP A 1 83 ? -8.889 -8.837 18.972 1.00 92.88 83 TRP A O 1
ATOM 645 N N . GLU A 1 84 ? -10.770 -9.954 18.477 1.00 94.12 84 GLU A N 1
ATOM 646 C CA . GLU A 1 84 ? -10.146 -11.275 18.559 1.00 94.12 84 GLU A CA 1
ATOM 647 C C . GLU A 1 84 ? -9.138 -11.501 17.429 1.00 94.12 84 GLU A C 1
ATOM 649 O O . GLU A 1 84 ? -8.157 -12.220 17.625 1.00 94.12 84 GLU A O 1
ATOM 654 N N . GLN A 1 85 ? -9.342 -10.850 16.282 1.00 91.75 85 GLN A N 1
ATOM 655 C CA . GLN A 1 85 ? -8.383 -10.813 15.177 1.00 91.75 85 GLN A CA 1
ATOM 656 C C . GLN A 1 85 ? -7.292 -9.770 15.427 1.00 91.75 85 GLN A C 1
ATOM 658 O O . GLN A 1 85 ? -6.108 -10.075 15.297 1.00 91.75 85 GLN A O 1
ATOM 663 N N . LEU A 1 86 ? -7.671 -8.560 15.849 1.00 90.81 86 LEU A N 1
ATOM 664 C CA . LEU A 1 86 ? -6.735 -7.459 16.083 1.00 90.81 86 LEU A CA 1
ATOM 665 C C . LEU A 1 86 ? -5.672 -7.821 17.127 1.00 90.81 86 LEU A C 1
ATOM 667 O O . LEU A 1 86 ? -4.485 -7.590 16.907 1.00 90.81 86 LEU A O 1
ATOM 671 N N . LYS A 1 87 ? -6.066 -8.446 18.243 1.00 93.44 87 LYS A N 1
ATOM 672 C CA . LYS A 1 87 ? -5.137 -8.795 19.330 1.00 93.44 87 LYS A CA 1
ATOM 673 C C . LYS A 1 87 ? -4.052 -9.796 18.925 1.00 93.44 87 LYS A C 1
ATOM 675 O O . LYS A 1 87 ? -3.063 -9.914 19.635 1.00 93.44 87 LYS A O 1
ATOM 680 N N . GLN A 1 88 ? -4.222 -10.511 17.810 1.00 94.19 88 GLN A N 1
ATOM 681 C CA . GLN A 1 88 ? -3.211 -11.442 17.290 1.00 94.19 88 GLN A CA 1
ATOM 682 C C . GLN A 1 88 ? -2.015 -10.710 16.671 1.00 94.19 88 GLN A C 1
ATOM 684 O O . GLN A 1 88 ? -0.931 -11.278 16.590 1.00 94.19 88 GLN A O 1
ATOM 689 N N . GLN A 1 89 ? -2.207 -9.461 16.241 1.00 92.94 89 GLN A N 1
ATOM 690 C CA . GLN A 1 89 ? -1.173 -8.620 15.630 1.00 92.94 89 GLN A CA 1
ATOM 691 C C . GLN A 1 89 ? -0.498 -7.690 16.648 1.00 92.94 89 GLN A C 1
ATOM 693 O O . GLN A 1 89 ? 0.465 -7.002 16.319 1.00 92.94 89 GLN A O 1
ATOM 698 N N . LEU A 1 90 ? -1.013 -7.647 17.880 1.00 91.62 90 LEU A N 1
ATOM 699 C CA . LEU A 1 90 ? -0.530 -6.771 18.939 1.00 91.62 90 LEU A CA 1
ATOM 700 C C . LEU A 1 90 ? 0.429 -7.521 19.876 1.00 91.62 90 LEU A C 1
ATOM 702 O O . LEU A 1 90 ? 0.289 -8.734 20.061 1.00 91.62 90 LEU A O 1
ATOM 706 N N . PRO A 1 91 ? 1.389 -6.821 20.509 1.00 94.75 91 PRO A N 1
ATOM 707 C CA . PRO A 1 91 ? 2.202 -7.401 21.568 1.00 94.75 91 PRO A CA 1
ATOM 708 C C . PRO A 1 91 ? 1.352 -8.043 22.673 1.00 94.75 91 PRO A C 1
ATOM 710 O O . PRO A 1 91 ? 0.255 -7.587 23.009 1.00 94.75 91 PRO A O 1
ATOM 713 N N . ALA A 1 92 ? 1.879 -9.101 23.286 1.00 92.12 92 ALA A N 1
ATOM 714 C CA . ALA A 1 92 ? 1.194 -9.758 24.392 1.00 92.12 92 ALA A CA 1
ATOM 715 C C . ALA A 1 92 ? 0.949 -8.772 25.551 1.00 92.12 92 ALA A C 1
ATOM 717 O O . ALA A 1 92 ? 1.856 -8.061 25.981 1.00 92.12 92 ALA A O 1
ATOM 718 N N . GLY A 1 93 ? -0.281 -8.750 26.071 1.00 91.06 93 GLY A N 1
ATOM 719 C CA . GLY A 1 93 ? -0.678 -7.867 27.173 1.00 91.06 93 GLY A CA 1
ATOM 720 C C . GLY A 1 93 ? -1.226 -6.501 26.750 1.00 91.06 93 GLY A C 1
ATOM 721 O O . GLY A 1 93 ? -1.584 -5.717 27.628 1.00 91.06 93 GLY A O 1
ATOM 722 N N . THR A 1 94 ? -1.351 -6.205 25.449 1.00 91.69 94 THR A N 1
ATOM 723 C CA . THR A 1 94 ? -2.037 -4.983 25.005 1.00 91.69 94 THR A CA 1
ATOM 724 C C . THR A 1 94 ? -3.503 -4.992 25.469 1.00 91.69 94 THR A C 1
ATOM 726 O O . THR A 1 94 ? -4.242 -5.931 25.155 1.00 91.69 94 THR A O 1
ATOM 729 N N . PRO A 1 95 ? -3.952 -3.971 26.224 1.00 93.06 95 PRO A N 1
ATOM 730 C CA . PRO A 1 95 ? -5.323 -3.913 26.711 1.00 93.06 95 PRO A CA 1
ATOM 731 C C . PRO A 1 95 ? -6.310 -3.694 25.561 1.00 93.06 95 PRO A C 1
ATOM 733 O O . PRO A 1 95 ? -6.010 -3.004 24.585 1.00 93.06 95 PRO A O 1
ATOM 736 N N . LYS A 1 96 ? -7.518 -4.250 25.708 1.00 93.06 96 LYS A N 1
ATOM 737 C CA . LYS A 1 96 ? -8.604 -4.030 24.751 1.00 93.06 96 LYS A CA 1
ATOM 738 C C . LYS A 1 96 ? -8.980 -2.538 24.710 1.00 93.06 96 LYS A C 1
ATOM 740 O O . LYS A 1 96 ? -9.260 -1.976 25.772 1.00 93.06 96 LYS A O 1
ATOM 745 N N . PRO A 1 97 ? -9.025 -1.902 23.524 1.00 89.25 97 PRO A N 1
ATOM 746 C CA . PRO A 1 97 ? -9.494 -0.528 23.386 1.00 89.25 97 PRO A CA 1
ATOM 747 C C . PRO A 1 97 ? -10.953 -0.357 23.823 1.00 89.25 97 PRO A C 1
ATOM 749 O O . PRO A 1 97 ? -11.738 -1.306 23.818 1.00 89.25 97 PRO A O 1
ATOM 752 N N . ALA A 1 98 ? -11.326 0.881 24.151 1.00 89.69 98 ALA A N 1
ATOM 753 C CA . ALA A 1 98 ? -12.718 1.251 24.386 1.00 89.69 98 ALA A CA 1
ATOM 754 C C . ALA A 1 98 ? -13.577 0.999 23.129 1.00 89.69 98 ALA A C 1
ATOM 756 O O . ALA A 1 98 ? -13.078 1.088 22.004 1.00 89.69 98 ALA A O 1
ATOM 757 N N . GLN A 1 99 ? -14.862 0.685 23.313 1.00 85.81 99 GLN A N 1
ATOM 758 C CA . GLN A 1 99 ? -15.739 0.248 22.220 1.00 85.81 99 GLN A CA 1
ATOM 759 C C . GLN A 1 99 ? -15.936 1.338 21.157 1.00 85.81 99 GLN A C 1
ATOM 761 O O . GLN A 1 99 ? -16.067 1.032 19.976 1.00 85.81 99 GLN A O 1
ATOM 766 N N . GLU A 1 100 ? -15.875 2.606 21.552 1.00 87.75 100 GLU A N 1
ATOM 767 C CA . GLU A 1 100 ? -15.992 3.773 20.673 1.00 87.75 100 GLU A CA 1
ATOM 768 C C . GLU A 1 100 ? -14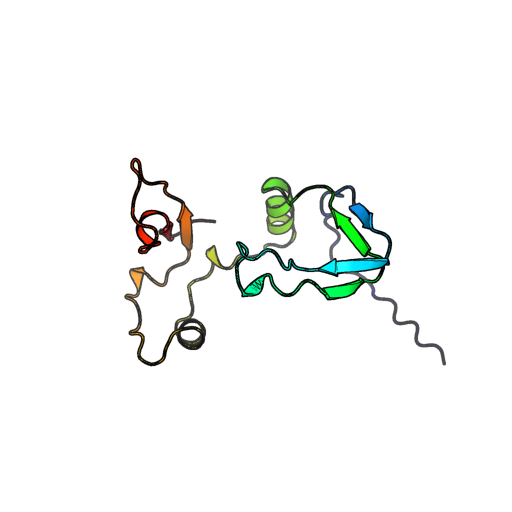.815 3.884 19.691 1.00 87.75 100 GLU A C 1
ATOM 770 O O . GLU A 1 100 ? -14.931 4.537 18.659 1.00 87.75 100 GLU A O 1
ATOM 775 N N . LYS A 1 101 ? -13.684 3.231 19.996 1.00 83.50 101 LYS A N 1
ATOM 776 C CA . LYS A 1 101 ? -12.510 3.136 19.114 1.00 83.50 101 LYS A CA 1
ATOM 777 C C . LYS A 1 101 ? -12.538 1.897 18.214 1.00 83.50 101 LYS A C 1
ATOM 779 O O . LYS A 1 101 ? -11.712 1.787 17.317 1.00 83.50 101 LYS A O 1
ATOM 784 N N . LEU A 1 102 ? -13.467 0.970 18.447 1.00 89.88 102 LEU A N 1
ATOM 785 C CA . LEU A 1 102 ? -13.679 -0.241 17.650 1.00 89.88 102 LEU A CA 1
ATOM 786 C C . LEU A 1 102 ? -14.943 -0.075 16.800 1.00 89.88 102 LEU A C 1
ATOM 788 O O . LEU A 1 102 ? -15.901 -0.835 16.916 1.00 89.88 102 LEU A O 1
ATOM 792 N N . VAL A 1 103 ? -14.948 0.961 15.968 1.00 93.94 103 VAL A N 1
ATOM 793 C CA . VAL A 1 103 ? -16.019 1.277 15.011 1.00 93.94 103 VAL A CA 1
ATOM 794 C C . VAL A 1 103 ? -15.439 1.305 13.604 1.00 93.94 103 VAL A C 1
ATOM 796 O O . VAL A 1 103 ? -14.231 1.450 13.464 1.00 93.94 103 VAL A O 1
ATOM 799 N N . ALA A 1 104 ? -16.273 1.177 12.572 1.00 95.75 104 ALA A N 1
ATOM 800 C CA . ALA A 1 104 ? -15.825 1.372 11.194 1.00 95.75 104 ALA A CA 1
ATOM 801 C C . ALA A 1 104 ? -15.218 2.778 11.023 1.00 95.75 104 ALA A C 1
ATOM 803 O O . ALA A 1 104 ? -15.769 3.767 11.516 1.00 95.75 104 ALA A O 1
ATOM 804 N N . GLY A 1 105 ? -14.075 2.862 10.357 1.00 94.44 105 GLY A N 1
ATOM 805 C CA . GLY A 1 105 ? -13.307 4.078 10.136 1.00 94.44 105 GLY A CA 1
ATOM 806 C C . GLY A 1 105 ? -11.905 3.779 9.618 1.00 94.44 105 GLY A C 1
ATOM 807 O O . GLY A 1 105 ? -11.529 2.627 9.399 1.00 94.44 105 GLY A O 1
ATOM 808 N N . SER A 1 106 ? -11.118 4.835 9.440 1.00 94.31 106 SER A N 1
ATOM 809 C CA . SER A 1 106 ? -9.725 4.740 9.003 1.00 94.31 106 SER A CA 1
ATOM 810 C C . SER A 1 106 ? -8.869 5.816 9.665 1.00 94.31 106 SER A C 1
ATOM 812 O O . SER A 1 106 ? -9.385 6.781 10.236 1.00 94.31 106 SER A O 1
ATOM 814 N N . LEU A 1 107 ? -7.548 5.655 9.579 1.00 93.88 107 LEU A N 1
ATOM 815 C CA . LEU A 1 107 ? -6.608 6.721 9.899 1.00 93.88 107 LEU A CA 1
ATOM 816 C C . LEU A 1 107 ? -6.624 7.760 8.775 1.00 93.88 107 LEU A C 1
ATOM 818 O O . LEU A 1 107 ? -6.311 7.454 7.627 1.00 93.88 107 LEU A O 1
ATOM 822 N N . VAL A 1 108 ? -6.956 8.997 9.122 1.00 94.62 108 VAL A N 1
ATOM 823 C CA . VAL A 1 108 ? -6.904 10.143 8.218 1.00 94.62 108 VAL A CA 1
ATOM 824 C C . VAL A 1 108 ? -5.659 10.955 8.529 1.00 94.62 108 VAL A C 1
ATOM 826 O O . VAL A 1 108 ? -5.387 11.277 9.691 1.00 94.62 108 VAL A O 1
ATOM 829 N N . PHE A 1 109 ? -4.908 11.272 7.475 1.00 94.44 109 PHE A N 1
ATOM 830 C CA . PHE A 1 109 ? -3.762 12.160 7.561 1.00 94.44 109 PHE A CA 1
ATOM 831 C C . PHE A 1 109 ? -4.233 13.594 7.807 1.00 94.44 109 PHE A C 1
ATOM 833 O O . PHE A 1 109 ? -4.913 14.194 6.972 1.00 94.44 109 PHE A O 1
ATOM 840 N N . THR A 1 110 ? -3.821 14.151 8.934 1.00 92.88 110 THR A N 1
ATOM 841 C CA . THR A 1 110 ? -4.030 15.541 9.316 1.00 92.88 110 THR A CA 1
ATOM 842 C C . THR A 1 110 ? -2.651 16.155 9.536 1.00 92.88 110 THR A C 1
ATOM 844 O O . THR A 1 110 ? -2.049 15.921 10.583 1.00 92.88 110 THR A O 1
ATOM 847 N N . PRO A 1 111 ? -2.103 16.904 8.563 1.00 90.69 111 PRO A N 1
ATOM 848 C CA . PRO A 1 111 ? -0.764 17.456 8.702 1.00 90.69 111 PRO A CA 1
ATOM 849 C C . PRO A 1 111 ? -0.712 18.458 9.868 1.00 90.69 111 PRO A C 1
ATOM 851 O O . PRO A 1 111 ? -1.575 19.341 9.945 1.00 90.69 111 PRO A O 1
ATOM 854 N N . PRO A 1 112 ? 0.295 18.375 10.756 1.00 89.25 112 PRO A N 1
ATOM 855 C CA . PRO A 1 112 ? 0.524 19.393 11.768 1.00 89.25 112 PRO A CA 1
ATOM 856 C C . PRO A 1 112 ? 0.929 20.710 11.096 1.00 89.25 112 PRO A C 1
ATOM 858 O O . PRO A 1 112 ? 1.562 20.723 10.040 1.00 89.25 112 PRO A O 1
ATOM 861 N N . GLN A 1 113 ? 0.559 21.834 11.712 1.00 91.69 113 GLN A N 1
ATOM 862 C CA . GLN A 1 113 ? 0.863 23.170 11.174 1.00 91.69 113 GLN A CA 1
ATOM 863 C C . GLN A 1 113 ? 2.336 23.562 11.352 1.00 91.69 113 GLN A C 1
ATOM 865 O O . GLN A 1 113 ? 2.825 24.462 10.674 1.00 91.69 113 GLN A O 1
ATOM 870 N N . GLU A 1 114 ? 3.038 22.879 12.252 1.00 91.75 114 GLU A N 1
ATOM 871 C CA . GLU A 1 114 ? 4.434 23.121 12.594 1.00 91.75 114 GLU A CA 1
ATOM 872 C C . GLU A 1 114 ? 5.213 21.794 12.574 1.00 91.75 114 GLU A C 1
ATOM 874 O O . GLU A 1 114 ? 4.605 20.725 12.685 1.00 91.75 114 GLU A O 1
ATOM 879 N N . PRO A 1 115 ? 6.550 21.821 12.433 1.00 90.75 115 PRO A N 1
ATOM 880 C CA . PRO A 1 115 ? 7.372 20.623 12.565 1.00 90.75 115 PRO A CA 1
ATOM 881 C C . PRO A 1 115 ? 7.222 19.990 13.955 1.00 90.75 115 PRO A C 1
ATOM 883 O O . PRO A 1 115 ? 7.350 20.664 14.974 1.00 90.75 115 PRO A O 1
ATOM 886 N N . VAL A 1 116 ? 7.001 18.679 13.993 1.00 89.81 116 VAL A N 1
ATOM 887 C CA . VAL A 1 116 ? 6.832 17.889 15.224 1.00 89.81 116 VAL A CA 1
ATOM 888 C C . VAL A 1 116 ? 7.777 16.684 15.207 1.00 89.81 116 VAL A C 1
ATOM 890 O O . VAL A 1 116 ? 8.272 16.302 14.145 1.00 89.81 116 VAL A O 1
ATOM 893 N N . SER A 1 117 ? 8.057 16.094 16.377 1.00 86.44 117 SER A N 1
ATOM 894 C CA . SER A 1 117 ? 8.895 14.886 16.454 1.00 86.44 117 SER A CA 1
ATOM 895 C C . SER A 1 117 ? 8.237 13.701 15.742 1.00 86.44 117 SER A C 1
ATOM 897 O O . SER A 1 117 ? 7.036 13.493 15.888 1.00 86.44 117 SER A O 1
ATOM 899 N N . GLY A 1 118 ? 9.035 12.895 15.032 1.00 81.44 118 GLY A N 1
ATOM 900 C CA . GLY A 1 118 ? 8.612 11.672 14.329 1.00 81.44 118 GLY A CA 1
ATOM 901 C C . GLY A 1 118 ? 8.215 10.499 15.228 1.00 81.44 118 GLY A C 1
ATOM 902 O O . GLY A 1 118 ? 7.735 9.489 14.722 1.00 81.44 118 GLY A O 1
ATOM 903 N N . ASP A 1 119 ? 8.412 10.621 16.541 1.00 88.75 119 ASP A N 1
ATOM 904 C CA . ASP A 1 119 ? 8.236 9.516 17.493 1.00 88.75 119 ASP A CA 1
ATOM 905 C C . ASP A 1 119 ? 6.764 9.198 17.802 1.00 88.75 119 ASP A C 1
ATOM 907 O O . ASP A 1 119 ? 6.455 8.107 18.284 1.00 88.75 119 ASP A O 1
ATOM 911 N N . ASP A 1 120 ? 5.852 10.138 17.535 1.00 86.25 120 ASP A N 1
ATOM 912 C CA . ASP A 1 120 ? 4.418 9.982 17.775 1.00 86.25 120 ASP A CA 1
ATOM 913 C C . ASP A 1 120 ? 3.620 10.139 16.476 1.00 86.25 120 ASP A C 1
ATOM 915 O O . ASP A 1 120 ? 3.266 11.238 16.047 1.00 86.25 120 ASP A O 1
ATOM 919 N N . ALA A 1 121 ? 3.286 9.005 15.858 1.00 88.25 121 ALA A N 1
ATOM 920 C CA . ALA A 1 121 ? 2.489 8.973 14.637 1.00 88.25 121 ALA A CA 1
ATOM 921 C C . ALA A 1 121 ? 1.085 9.589 14.807 1.00 88.25 121 ALA A C 1
ATOM 923 O O . ALA A 1 121 ? 0.497 10.028 13.815 1.00 88.25 121 ALA A O 1
ATOM 924 N N . SER A 1 122 ? 0.540 9.655 16.031 1.00 88.69 122 SER A N 1
ATOM 925 C CA . SER A 1 122 ? -0.810 10.184 16.269 1.00 88.69 122 SER A CA 1
ATOM 926 C C . SER A 1 122 ? -0.928 11.685 15.993 1.00 88.69 122 SER A C 1
ATOM 928 O O . SER A 1 122 ? -2.026 12.184 15.758 1.00 88.69 122 SER A O 1
ATOM 930 N N . VAL A 1 123 ? 0.203 12.395 15.922 1.00 91.50 123 VAL A N 1
ATOM 931 C CA . VAL A 1 123 ? 0.245 13.816 15.554 1.00 91.50 123 VAL A CA 1
ATOM 932 C C . VAL A 1 123 ? -0.116 14.039 14.080 1.00 91.50 123 VAL A C 1
ATOM 934 O O . VAL A 1 123 ? -0.617 15.104 13.725 1.00 91.50 123 VAL A O 1
ATOM 937 N N . TRP A 1 124 ? 0.080 13.029 13.228 1.00 92.94 124 TRP A N 1
ATOM 938 C CA . TRP A 1 124 ? -0.295 13.065 11.811 1.00 92.94 124 TRP A CA 1
ATOM 939 C C . TRP A 1 124 ? -1.539 12.246 11.495 1.00 92.94 124 TRP A C 1
ATOM 941 O O . TRP A 1 124 ? -2.242 12.561 10.543 1.00 92.94 124 TRP A O 1
ATOM 951 N N . TRP A 1 125 ? -1.810 11.181 12.246 1.00 94.19 125 TRP A N 1
ATOM 952 C CA . TRP A 1 125 ? -2.815 10.189 11.877 1.00 94.19 125 TRP A CA 1
ATOM 953 C C . TRP A 1 125 ? -3.904 10.087 12.935 1.00 94.19 125 TRP A C 1
ATOM 955 O O . TRP A 1 125 ? -3.661 9.660 14.062 1.00 94.19 125 TRP A O 1
ATOM 965 N N . ASN A 1 126 ? -5.129 10.432 12.547 1.00 92.50 126 ASN A N 1
ATOM 966 C CA . ASN A 1 126 ? -6.286 10.421 13.435 1.00 92.50 126 ASN A CA 1
ATOM 967 C C . ASN A 1 126 ? -7.259 9.324 13.025 1.00 92.50 126 ASN A C 1
ATOM 969 O O . ASN A 1 126 ? -7.624 9.234 11.856 1.00 92.50 126 ASN A O 1
ATOM 973 N N . TRP A 1 127 ? -7.724 8.518 13.980 1.00 91.06 127 TRP A N 1
ATOM 974 C CA . TRP A 1 127 ? -8.821 7.592 13.709 1.00 91.06 127 TRP A CA 1
ATOM 975 C C . TRP A 1 127 ? -10.120 8.375 13.517 1.00 91.06 127 TRP A C 1
ATOM 977 O O . TRP A 1 127 ? -10.602 9.009 14.458 1.00 91.06 127 TRP A O 1
ATOM 987 N N . VAL A 1 128 ? -10.691 8.322 12.316 1.00 93.44 128 VAL A N 1
ATOM 988 C CA . VAL A 1 128 ? -11.938 9.008 11.969 1.00 93.44 128 VAL A CA 1
ATOM 989 C C . VAL A 1 128 ? -13.020 7.964 11.687 1.00 93.44 128 VAL A C 1
ATOM 991 O O . VAL A 1 128 ? -12.942 7.257 10.677 1.00 93.44 128 VAL A O 1
ATOM 994 N N . PRO A 1 129 ? -14.038 7.846 12.563 1.00 93.88 129 PRO A N 1
ATOM 995 C CA . PRO A 1 129 ? -15.183 6.980 12.317 1.00 93.88 129 PRO A CA 1
ATOM 996 C C . PRO A 1 129 ? -15.875 7.314 10.991 1.00 93.88 129 PRO A C 1
ATOM 998 O O . PRO A 1 129 ? -16.155 8.478 10.712 1.00 93.88 129 PRO A O 1
ATOM 1001 N N . GLY A 1 130 ? -16.167 6.290 10.190 1.00 93.00 130 GLY A N 1
ATOM 1002 C CA . GLY A 1 130 ? -16.873 6.419 8.912 1.00 93.00 130 GLY A CA 1
ATOM 1003 C C . GLY A 1 130 ? -16.053 6.957 7.733 1.00 93.00 130 GLY A C 1
ATOM 1004 O O . GLY A 1 130 ? -16.640 7.201 6.686 1.00 93.00 130 GLY A O 1
ATOM 1005 N N . ALA A 1 131 ? -14.737 7.146 7.870 1.00 92.19 131 ALA A N 1
ATOM 1006 C CA . ALA A 1 131 ? -13.878 7.478 6.731 1.00 92.19 131 ALA A CA 1
ATOM 1007 C C . ALA A 1 131 ? -13.751 6.283 5.761 1.00 92.19 131 ALA A C 1
ATOM 1009 O O . ALA A 1 131 ? -13.407 5.186 6.212 1.00 92.19 131 ALA A O 1
ATOM 1010 N N . ASN A 1 132 ? -13.997 6.503 4.462 1.00 84.50 132 ASN A N 1
ATOM 1011 C CA . ASN A 1 132 ? -13.877 5.524 3.372 1.00 84.50 132 ASN A CA 1
ATOM 1012 C C . ASN A 1 132 ? -13.423 6.151 2.045 1.00 84.50 132 ASN A C 1
ATOM 1014 O O . ASN A 1 132 ? -13.485 7.396 1.914 1.00 84.50 132 ASN A O 1
#

Sequence (132 aa):
MDITHACADNSTAPLPSTAMVHIPGGEFVMGTDDPQSYETERPAHRVKVAAFMMDVTELTNEQFKAFVDATHFVTQAERVPDWEQLKQQLPAGTPKPAQEKLVAGSLVFTPPQEPVSGDDASVWWNWVPGAN

pLDDT: mean 86.8, std 17.32, range [29.89, 98.5]

Radius of gyration: 22.09 Å; chains: 1; bounding box: 47×61×49 Å

Foldseek 3Di:
DDPPPDDDDDFDPPQPDAPKDKDAWDKDWFFDPDPPDDPVSDDTDIDTDHIDIDGPDDDDPVSVVSVCVRPVDDDQLNDQDDPVVVVVVDPPPPDDDDNVLRARFFWDFDDDPDDDDPPDCCNGTDTDHPHD

Secondary structure (DSSP, 8-state):
-------------------EEEE--EEEEES---TTS-GGG---EEEEE--EEEESSPPPHHHHHHHHHHHT---STTSPPPHHHHTTSSPTTPPPPPGGGSSSEEEEE---SS---TT-GGGTEEEEET--